Protein AF-A0A959GYU3-F1 (afdb_monomer_lite)

pLDDT: mean 93.16, std 4.88, range [74.94, 98.06]

Secondary structure (DSSP, 8-state):
-TTTTTSS---TT--HHHHHHHTTTSTTHHHHHHHHHHHHHHHHSSS---HHHHHHHHHHHHHHHHHHH-

Foldseek 3Di:
DCVVVVLDPDDPPDDLVNSLVSNVPPPLNVLSVLLNVLVCCCPVVPDHQDPVNCVVNVVSVVVSVVVSVD

Sequence (70 aa):
ELSLRKAIRWKKEKTNRHYLMEMQQSPLAGAFAEATLIFEQAWYGGRQVGESEYRQMEPAFRSLMEKAKG

Structure (mmCIF, N/CA/C/O backbone):
data_AF-A0A959GYU3-F1
#
_entry.id   AF-A0A959GYU3-F1
#
loop_
_atom_site.group_PDB
_atom_site.id
_atom_site.type_symbol
_atom_site.label_atom_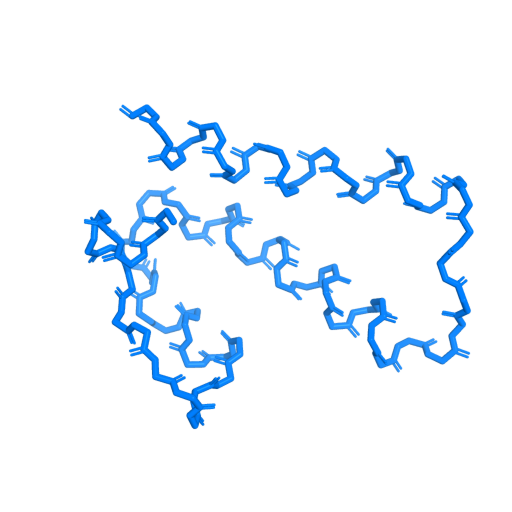id
_atom_site.label_alt_id
_atom_site.label_comp_id
_atom_site.label_asym_id
_atom_site.label_entity_id
_atom_site.label_seq_id
_atom_site.pdbx_PDB_ins_code
_atom_site.Cartn_x
_atom_site.Cartn_y
_atom_site.Cartn_z
_atom_site.occupancy
_atom_site.B_iso_or_equiv
_atom_site.auth_seq_id
_atom_site.auth_comp_id
_atom_site.auth_asym_id
_atom_site.auth_atom_id
_atom_site.pdbx_PDB_model_num
ATOM 1 N N . GLU A 1 1 ? 3.211 -3.242 11.075 1.00 88.88 1 GLU A N 1
ATOM 2 C CA . GLU A 1 1 ? 2.629 -1.921 11.387 1.00 88.88 1 GLU A CA 1
ATOM 3 C C . GLU A 1 1 ? 1.106 -1.863 11.357 1.00 88.88 1 GLU A C 1
ATOM 5 O O . GLU A 1 1 ? 0.508 -1.873 12.422 1.00 88.88 1 GLU A O 1
ATOM 10 N N . LEU A 1 2 ? 0.454 -1.867 10.188 1.00 92.44 2 LEU A N 1
ATOM 11 C CA . LEU A 1 2 ? -0.996 -1.619 10.079 1.00 92.44 2 LEU A CA 1
ATOM 12 C C . LEU A 1 2 ? -1.862 -2.544 10.953 1.00 92.44 2 LEU A C 1
ATOM 14 O O . LEU A 1 2 ? -2.795 -2.085 11.606 1.00 92.44 2 LEU A O 1
ATOM 18 N N . SER A 1 3 ? -1.522 -3.837 11.026 1.00 92.56 3 SER A N 1
ATOM 19 C CA . SER A 1 3 ? -2.234 -4.778 11.904 1.00 92.56 3 SER A CA 1
ATOM 20 C C . SER A 1 3 ? -1.967 -4.534 13.392 1.00 92.56 3 SER A C 1
ATOM 22 O O . SER A 1 3 ? -2.876 -4.711 14.196 1.00 92.56 3 SER A O 1
ATOM 24 N N . LEU A 1 4 ? -0.751 -4.117 13.768 1.00 92.00 4 LEU A N 1
ATOM 25 C CA . LEU A 1 4 ? -0.409 -3.788 15.162 1.00 92.00 4 LEU A CA 1
ATOM 26 C C . LEU A 1 4 ? -1.227 -2.586 15.646 1.00 92.00 4 LEU A C 1
ATOM 28 O O . LEU A 1 4 ? -1.664 -2.541 16.791 1.00 92.00 4 LEU A O 1
ATOM 32 N N . ARG A 1 5 ? -1.505 -1.656 14.730 1.00 88.69 5 ARG A N 1
ATOM 33 C CA . ARG A 1 5 ? -2.318 -0.457 14.962 1.00 88.69 5 ARG A CA 1
ATOM 34 C C . ARG A 1 5 ? -3.810 -0.667 14.736 1.00 88.69 5 ARG A C 1
ATOM 36 O O . ARG A 1 5 ? -4.571 0.292 14.762 1.00 88.69 5 ARG A O 1
ATOM 43 N N . LYS A 1 6 ? -4.237 -1.917 14.523 1.00 90.38 6 LYS A N 1
ATOM 44 C CA . LYS A 1 6 ? -5.637 -2.314 14.296 1.00 90.38 6 LYS A CA 1
ATOM 45 C C . LYS A 1 6 ? -6.297 -1.660 13.071 1.00 90.38 6 LYS A C 1
ATOM 47 O O . LYS A 1 6 ? -7.516 -1.714 12.951 1.00 90.38 6 LYS A O 1
ATOM 52 N N . ALA A 1 7 ? -5.513 -1.097 12.149 1.00 90.69 7 ALA A N 1
ATOM 53 C CA . ALA A 1 7 ? -6.021 -0.536 10.896 1.00 90.69 7 ALA A CA 1
ATOM 54 C C . ALA A 1 7 ? -6.499 -1.637 9.932 1.00 90.69 7 ALA A C 1
ATOM 56 O O . ALA A 1 7 ? -7.432 -1.438 9.165 1.00 90.69 7 ALA A O 1
ATOM 57 N N . ILE A 1 8 ? -5.889 -2.823 10.020 1.00 94.88 8 ILE A N 1
ATOM 58 C CA . ILE A 1 8 ? -6.315 -4.039 9.320 1.00 94.88 8 ILE A CA 1
ATOM 59 C C . ILE A 1 8 ? -6.312 -5.229 10.280 1.00 94.88 8 ILE A C 1
ATOM 61 O O . ILE A 1 8 ? -5.600 -5.229 11.287 1.00 94.88 8 ILE A O 1
ATOM 65 N N . ARG A 1 9 ? -7.038 -6.293 9.932 1.00 96.06 9 ARG A N 1
ATOM 66 C CA . ARG A 1 9 ? -6.903 -7.611 10.570 1.00 96.06 9 ARG A CA 1
ATOM 67 C C . ARG A 1 9 ? -6.202 -8.569 9.621 1.00 96.06 9 ARG A C 1
ATOM 69 O O . ARG A 1 9 ? -6.846 -9.144 8.740 1.00 96.06 9 ARG A O 1
ATOM 76 N N . TRP A 1 10 ? -4.897 -8.749 9.810 1.00 95.69 10 TRP A N 1
ATOM 77 C CA . TRP A 1 10 ? -4.091 -9.616 8.952 1.00 95.69 10 TRP A CA 1
ATOM 78 C C . TRP A 1 10 ? -4.588 -11.072 8.960 1.00 95.69 10 TRP A C 1
ATOM 80 O O . TRP A 1 10 ? -4.899 -11.622 10.018 1.00 95.69 10 TRP A O 1
ATOM 90 N N . LYS A 1 11 ? -4.667 -11.677 7.769 1.00 96.75 11 LYS A N 1
ATOM 91 C CA . LYS A 1 11 ? -4.922 -13.106 7.520 1.00 96.75 11 LYS A CA 1
ATOM 92 C C . LYS A 1 11 ? -4.227 -13.542 6.226 1.00 96.75 11 LYS A C 1
ATOM 94 O O . LYS A 1 11 ? -4.162 -12.757 5.281 1.00 96.75 11 LYS A O 1
ATOM 99 N N . LYS A 1 12 ? -3.761 -14.792 6.153 1.00 95.19 12 LYS A N 1
ATOM 100 C CA . LYS A 1 12 ? -3.029 -15.325 4.989 1.00 95.19 12 LYS A CA 1
ATOM 101 C C . LYS A 1 12 ? -3.887 -15.378 3.718 1.00 95.19 12 LYS A C 1
ATOM 103 O O . LYS A 1 12 ? -3.372 -15.189 2.625 1.00 95.19 12 LYS A O 1
ATOM 108 N N . GLU A 1 13 ? -5.187 -15.609 3.858 1.00 96.81 13 GLU A N 1
ATOM 109 C CA . GLU A 1 13 ? -6.126 -15.808 2.747 1.00 96.81 13 GLU A CA 1
ATOM 110 C C . GLU A 1 13 ? -6.637 -14.483 2.156 1.00 96.81 13 GLU A C 1
ATOM 112 O O . GLU A 1 13 ? -7.342 -14.472 1.147 1.00 96.81 13 GLU A O 1
ATOM 117 N N . LYS A 1 14 ? -6.314 -13.348 2.788 1.00 97.06 14 LYS A N 1
ATOM 118 C CA . LYS A 1 14 ? -6.762 -12.028 2.341 1.00 97.06 14 LYS A CA 1
ATOM 119 C C . LYS A 1 14 ? -5.835 -11.450 1.281 1.00 97.06 14 LYS A C 1
ATOM 121 O O . LYS A 1 14 ? -4.619 -11.428 1.430 1.00 97.06 14 LYS A O 1
ATOM 126 N N . THR A 1 15 ? -6.458 -10.884 0.258 1.00 96.62 15 THR A N 1
ATOM 127 C CA . THR A 1 15 ? -5.806 -10.116 -0.812 1.00 96.62 15 THR A CA 1
ATOM 128 C C . THR A 1 15 ? -5.761 -8.621 -0.490 1.00 96.62 15 THR A C 1
ATOM 130 O O . THR A 1 15 ? -6.474 -8.147 0.398 1.00 96.62 15 THR A O 1
ATOM 133 N N . ASN A 1 16 ? -5.007 -7.847 -1.277 1.00 95.75 16 ASN A N 1
ATOM 134 C CA . ASN A 1 16 ? -4.993 -6.381 -1.196 1.00 95.75 16 ASN A CA 1
ATOM 135 C C . ASN A 1 16 ? -6.400 -5.773 -1.268 1.00 95.75 16 ASN A C 1
ATOM 137 O O . ASN A 1 16 ? -6.718 -4.863 -0.508 1.00 95.75 16 ASN A O 1
ATOM 141 N N . ARG A 1 17 ? -7.291 -6.342 -2.092 1.00 95.81 17 ARG A N 1
ATOM 142 C CA . ARG A 1 17 ? -8.696 -5.918 -2.180 1.00 95.81 17 ARG A CA 1
ATOM 143 C C . ARG A 1 17 ? -9.441 -6.055 -0.851 1.00 95.81 17 ARG A C 1
ATOM 145 O O . ARG A 1 17 ? -10.199 -5.160 -0.494 1.00 95.81 17 ARG A O 1
ATOM 152 N N . HIS A 1 18 ? -9.216 -7.137 -0.107 1.00 98.06 18 HIS A N 1
ATOM 153 C CA . HIS A 1 18 ? -9.831 -7.305 1.211 1.00 98.06 18 HIS A CA 1
ATOM 154 C C . HIS A 1 18 ? -9.348 -6.226 2.183 1.00 98.06 18 HIS A C 1
ATOM 156 O O . HIS A 1 18 ? -10.153 -5.635 2.896 1.00 98.06 18 HIS A O 1
ATOM 162 N N . TYR A 1 19 ? -8.047 -5.936 2.185 1.00 97.56 19 TYR A N 1
ATOM 163 C CA . TYR A 1 19 ? -7.482 -4.909 3.057 1.00 97.56 19 TYR A CA 1
ATOM 164 C C . TYR A 1 19 ? -7.907 -3.492 2.659 1.00 97.56 19 TYR A C 1
ATOM 166 O O . TYR A 1 19 ? -8.126 -2.663 3.535 1.00 97.56 19 TYR A O 1
ATOM 174 N N . LEU A 1 20 ? -8.119 -3.224 1.368 1.00 97.44 20 LEU A N 1
ATOM 175 C CA . LEU A 1 20 ? -8.687 -1.956 0.904 1.00 97.44 20 LEU A CA 1
ATOM 176 C C . LEU A 1 20 ? -10.092 -1.719 1.462 1.00 97.44 20 LEU A C 1
ATOM 178 O O . LEU A 1 20 ? -10.405 -0.599 1.855 1.00 97.44 20 LEU A O 1
ATOM 182 N N . MET A 1 21 ? -10.918 -2.767 1.547 1.00 96.88 21 MET A N 1
ATOM 183 C CA . MET A 1 21 ? -12.250 -2.669 2.154 1.00 96.88 21 MET A CA 1
ATOM 184 C C . MET A 1 21 ? -12.171 -2.377 3.658 1.00 96.88 21 MET A C 1
ATOM 186 O O . MET A 1 21 ? -12.922 -1.543 4.152 1.00 96.88 21 MET A O 1
ATOM 190 N N . GLU A 1 22 ? -11.241 -3.003 4.387 1.00 96.81 22 GLU A N 1
ATOM 191 C CA . GLU A 1 22 ? -11.043 -2.722 5.821 1.00 96.81 22 GLU A CA 1
ATOM 192 C C . GLU A 1 22 ? -10.561 -1.292 6.082 1.00 96.81 22 GLU A C 1
ATOM 194 O O . GLU A 1 22 ? -10.940 -0.676 7.075 1.00 96.81 22 GLU A O 1
ATOM 199 N N . MET A 1 23 ? -9.761 -0.751 5.166 1.00 95.56 23 MET A N 1
ATOM 200 C CA . MET A 1 23 ? -9.158 0.571 5.295 1.00 95.56 23 MET A CA 1
ATOM 201 C C . MET A 1 23 ? -10.088 1.714 4.876 1.00 95.56 23 MET A C 1
ATOM 203 O O . MET A 1 23 ? -9.694 2.860 5.048 1.00 95.56 23 MET A O 1
ATOM 207 N N . GLN A 1 24 ? -11.300 1.457 4.364 1.00 92.44 24 GLN A N 1
ATOM 208 C CA . GLN A 1 24 ? -12.168 2.497 3.777 1.00 92.44 24 GLN A CA 1
ATOM 209 C C . GLN A 1 24 ? -12.440 3.699 4.691 1.00 92.44 24 GLN A C 1
ATOM 211 O O . GLN A 1 24 ? -12.550 4.816 4.200 1.00 92.44 24 GLN A O 1
ATOM 216 N N . GLN A 1 25 ? -12.546 3.478 6.003 1.00 92.06 25 GLN A N 1
ATOM 217 C CA . GLN A 1 25 ? -12.796 4.537 6.993 1.00 92.06 25 GLN A CA 1
ATOM 218 C C . GLN A 1 25 ? -11.513 5.019 7.689 1.00 92.06 25 GLN A C 1
ATOM 220 O O . GLN A 1 25 ? -11.558 5.847 8.595 1.00 92.06 25 GLN A O 1
ATOM 225 N N . SER A 1 26 ? -10.355 4.479 7.305 1.00 92.62 26 SER A N 1
ATOM 226 C CA . SER A 1 26 ? -9.068 4.857 7.875 1.00 92.62 26 SER A CA 1
ATOM 227 C C . SER A 1 26 ? -8.568 6.161 7.249 1.00 92.62 26 SER A C 1
ATOM 229 O O . SER A 1 26 ? -8.635 6.311 6.028 1.00 92.62 26 SER A O 1
ATOM 231 N N . PRO A 1 27 ? -7.931 7.063 8.018 1.00 93.12 27 PRO A N 1
ATOM 232 C CA . PRO A 1 27 ? -7.197 8.191 7.436 1.00 93.12 27 PRO A CA 1
ATOM 233 C C . PRO A 1 27 ? -6.048 7.738 6.512 1.00 93.12 27 PRO A C 1
ATOM 235 O O . PRO A 1 27 ? -5.550 8.514 5.700 1.00 93.12 27 PRO A O 1
ATOM 238 N N . LEU A 1 28 ? -5.635 6.470 6.602 1.00 95.44 28 LEU A N 1
ATOM 239 C CA . LEU A 1 28 ? -4.606 5.868 5.759 1.00 95.44 28 LEU A CA 1
ATOM 240 C C . LEU A 1 28 ? -5.145 5.333 4.421 1.00 95.44 28 LEU A C 1
ATOM 242 O O . LEU A 1 28 ? -4.342 4.883 3.605 1.00 95.44 28 LEU A O 1
ATOM 246 N N . ALA A 1 29 ? -6.464 5.369 4.178 1.00 95.25 29 ALA A N 1
ATOM 247 C CA . ALA A 1 29 ? -7.110 4.739 3.020 1.00 95.25 29 ALA A CA 1
ATOM 248 C C . ALA A 1 29 ? -6.446 5.105 1.685 1.00 95.25 29 ALA A C 1
ATOM 250 O O . ALA A 1 29 ? -6.117 4.220 0.898 1.00 95.25 29 ALA A O 1
ATOM 251 N N . GLY A 1 30 ? -6.196 6.398 1.454 1.00 96.56 30 GLY A N 1
ATOM 252 C CA . GLY A 1 30 ? -5.591 6.884 0.210 1.00 96.56 30 GLY A CA 1
ATOM 253 C C . GLY A 1 30 ? -4.158 6.387 0.007 1.00 96.56 30 GLY A C 1
ATOM 254 O O . GLY A 1 30 ? -3.845 5.829 -1.039 1.00 96.56 30 GLY A O 1
ATOM 255 N N . ALA A 1 31 ? -3.308 6.511 1.031 1.00 96.62 31 ALA A N 1
ATOM 256 C CA . ALA A 1 31 ? -1.917 6.050 0.958 1.00 96.62 31 ALA A CA 1
ATOM 257 C C . ALA A 1 31 ? -1.824 4.521 0.813 1.00 96.62 31 ALA A C 1
ATOM 259 O O . ALA A 1 31 ? -0.946 3.998 0.131 1.00 96.62 31 ALA A O 1
ATOM 260 N N . PHE A 1 32 ? -2.753 3.790 1.433 1.00 97.50 32 PHE A N 1
ATOM 261 C CA . PHE A 1 32 ? -2.834 2.341 1.298 1.00 97.50 32 PHE A CA 1
ATOM 262 C C . PHE A 1 32 ? -3.306 1.915 -0.102 1.00 97.50 32 PHE A C 1
ATOM 264 O O . PHE A 1 32 ? -2.762 0.970 -0.675 1.00 97.50 32 PHE A O 1
ATOM 271 N N . ALA A 1 33 ? -4.278 2.626 -0.681 1.00 97.25 33 ALA A N 1
ATOM 272 C CA . ALA A 1 33 ? -4.739 2.408 -2.053 1.00 97.25 33 ALA A CA 1
ATOM 273 C C . ALA A 1 33 ? -3.631 2.643 -3.086 1.00 97.25 33 ALA A C 1
ATOM 275 O O . ALA A 1 33 ? -3.450 1.832 -3.990 1.00 97.25 33 ALA A O 1
ATOM 276 N N . GLU A 1 34 ? -2.842 3.700 -2.915 1.00 97.25 34 GLU A N 1
ATOM 277 C CA . GLU A 1 34 ? -1.696 3.983 -3.779 1.00 97.25 34 GLU A CA 1
ATOM 278 C C . GLU A 1 34 ? -0.633 2.875 -3.701 1.00 97.25 34 GLU A C 1
ATOM 280 O O . GLU A 1 34 ? -0.244 2.311 -4.724 1.00 97.25 34 GLU A O 1
ATOM 285 N N . ALA A 1 35 ? -0.222 2.489 -2.489 1.00 96.69 35 ALA A N 1
ATOM 286 C CA . ALA A 1 35 ? 0.773 1.435 -2.293 1.00 96.69 35 ALA A CA 1
ATOM 287 C C . ALA A 1 35 ? 0.312 0.075 -2.848 1.00 96.69 35 ALA A C 1
ATOM 289 O O . ALA A 1 35 ? 1.101 -0.66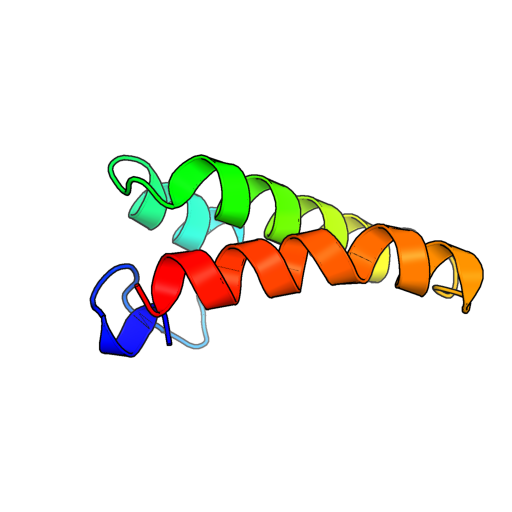5 -3.437 1.00 96.69 35 ALA A O 1
ATOM 290 N N . THR A 1 36 ? -0.972 -0.261 -2.686 1.00 96.06 36 THR A N 1
ATOM 291 C CA . THR A 1 36 ? -1.529 -1.502 -3.244 1.00 96.06 36 THR A CA 1
ATOM 292 C C . THR A 1 36 ? -1.597 -1.460 -4.766 1.00 96.06 36 THR A C 1
ATOM 294 O O . THR A 1 36 ? -1.219 -2.445 -5.388 1.00 96.06 36 THR A O 1
ATOM 297 N N . LEU A 1 37 ? -1.971 -0.337 -5.387 1.00 94.25 37 LEU A N 1
ATOM 298 C CA . LEU A 1 37 ? -1.938 -0.199 -6.847 1.00 94.25 37 LEU A CA 1
ATOM 299 C C . LEU A 1 37 ? -0.525 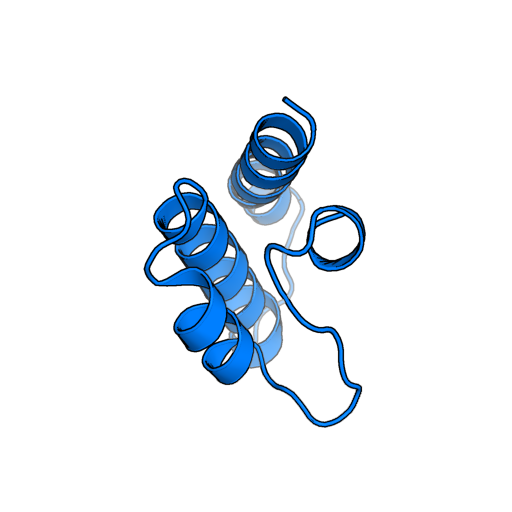-0.408 -7.410 1.00 94.25 37 LEU A C 1
ATOM 301 O O . LEU A 1 37 ? -0.356 -1.149 -8.377 1.00 94.25 37 LEU A O 1
ATOM 305 N N . ILE A 1 38 ? 0.484 0.201 -6.784 1.00 94.31 38 ILE A N 1
ATOM 306 C CA . ILE A 1 38 ? 1.887 0.020 -7.174 1.00 94.31 38 ILE A CA 1
ATOM 307 C C . ILE A 1 38 ? 2.302 -1.448 -7.038 1.00 94.31 38 ILE A C 1
ATOM 309 O O . ILE A 1 38 ? 2.955 -1.986 -7.931 1.00 94.31 38 ILE A O 1
ATOM 313 N N . PHE A 1 39 ? 1.898 -2.122 -5.956 1.00 93.81 39 PHE A N 1
ATOM 314 C CA . PHE A 1 39 ? 2.161 -3.550 -5.784 1.00 93.81 39 PHE A CA 1
ATOM 315 C C . PHE A 1 39 ? 1.534 -4.385 -6.908 1.00 93.81 39 PHE A C 1
ATOM 317 O O . PHE A 1 39 ? 2.218 -5.225 -7.486 1.00 93.81 39 PHE A O 1
ATOM 324 N N . GLU A 1 40 ? 0.265 -4.146 -7.252 1.00 92.38 40 GLU A N 1
ATOM 325 C CA . GLU A 1 40 ? -0.401 -4.861 -8.348 1.00 92.38 40 GLU A CA 1
ATOM 326 C C . GLU A 1 40 ? 0.333 -4.635 -9.682 1.00 92.38 40 GLU A C 1
ATOM 328 O O . GLU A 1 40 ? 0.550 -5.580 -10.439 1.00 92.38 40 GLU A O 1
ATOM 333 N N . GLN A 1 41 ? 0.780 -3.403 -9.953 1.00 90.31 41 GLN A N 1
ATOM 334 C CA . GLN A 1 41 ? 1.561 -3.074 -11.149 1.00 90.31 41 GLN A CA 1
ATOM 335 C C . GLN A 1 41 ? 2.930 -3.763 -11.164 1.00 90.31 41 GLN A C 1
ATOM 337 O O . GLN A 1 41 ? 3.337 -4.279 -12.200 1.00 90.31 41 GLN A O 1
ATOM 342 N N . ALA A 1 42 ? 3.636 -3.804 -10.037 1.00 90.75 42 ALA A N 1
ATOM 343 C CA . ALA A 1 42 ? 4.937 -4.459 -9.938 1.00 90.75 42 ALA A CA 1
ATOM 344 C C . ALA A 1 42 ? 4.829 -5.989 -10.049 1.00 90.75 42 ALA A C 1
ATOM 346 O O . ALA A 1 42 ? 5.694 -6.631 -10.640 1.00 90.75 42 ALA A O 1
ATOM 347 N N . TRP A 1 43 ? 3.767 -6.577 -9.491 1.00 88.06 43 TRP A N 1
ATOM 348 C CA . TRP A 1 43 ? 3.591 -8.028 -9.417 1.00 88.06 43 TRP A CA 1
ATOM 349 C C . TRP A 1 43 ? 2.960 -8.623 -10.681 1.00 88.06 43 TRP A C 1
ATOM 351 O O . TRP A 1 43 ? 3.376 -9.685 -11.141 1.00 88.06 43 TRP A O 1
ATOM 361 N N . TYR A 1 44 ? 1.974 -7.936 -11.265 1.00 86.69 44 TYR A N 1
ATOM 362 C CA . TYR A 1 44 ? 1.227 -8.411 -12.435 1.00 86.69 44 TYR A CA 1
ATOM 363 C C . TYR A 1 44 ? 1.544 -7.648 -13.727 1.00 86.69 44 TYR A C 1
ATOM 365 O O . TYR A 1 44 ? 1.083 -8.044 -14.795 1.00 86.69 44 TYR A O 1
ATOM 373 N N . GLY A 1 45 ? 2.345 -6.578 -13.679 1.00 77.06 45 GLY A N 1
ATOM 374 C CA . GLY A 1 45 ? 2.634 -5.724 -14.839 1.00 77.06 45 GLY A CA 1
ATOM 375 C C . GLY A 1 45 ? 3.559 -6.329 -15.897 1.00 77.06 45 GLY A C 1
ATOM 376 O O . GLY A 1 45 ? 3.874 -5.653 -16.87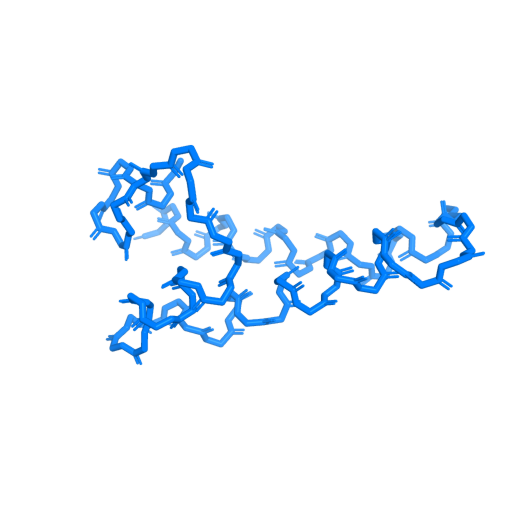6 1.00 77.06 45 GLY A O 1
ATOM 377 N N . GLY A 1 46 ? 4.013 -7.574 -15.715 1.00 74.94 46 GLY A N 1
ATOM 378 C CA . GLY A 1 46 ? 4.744 -8.347 -16.727 1.00 74.94 46 GLY A CA 1
ATOM 379 C C . GLY A 1 46 ? 6.124 -7.800 -17.109 1.00 74.94 46 GLY A C 1
ATOM 380 O O . GLY A 1 46 ? 6.737 -8.300 -18.049 1.00 74.94 46 GLY A O 1
ATOM 381 N N . ARG A 1 47 ? 6.626 -6.781 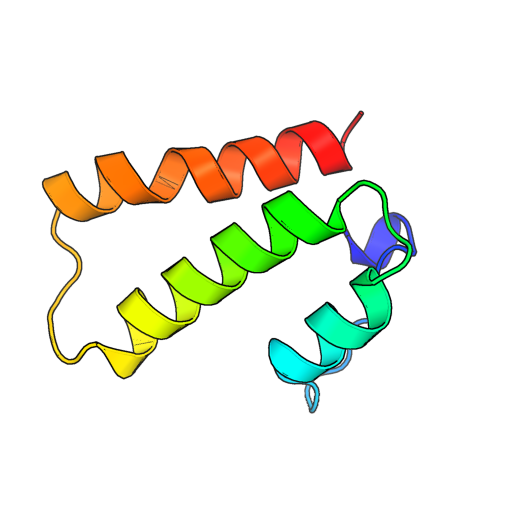-16.403 1.00 79.12 47 ARG A N 1
ATOM 382 C CA . ARG A 1 47 ? 7.944 -6.169 -16.607 1.00 79.12 47 ARG A CA 1
ATOM 383 C C . ARG A 1 47 ? 8.688 -6.110 -15.279 1.00 79.12 47 ARG A C 1
ATOM 385 O O . ARG A 1 47 ? 8.074 -5.880 -14.242 1.00 79.12 47 ARG A O 1
ATOM 392 N N . GLN A 1 48 ? 10.004 -6.314 -15.316 1.00 82.81 48 GLN A N 1
ATOM 393 C CA . GLN A 1 48 ? 10.841 -6.111 -14.135 1.00 82.81 48 GLN A CA 1
ATOM 394 C C . GLN A 1 48 ? 10.812 -4.639 -13.717 1.00 82.81 48 GLN A C 1
ATOM 396 O O . GLN A 1 48 ? 10.922 -3.747 -14.555 1.00 82.81 48 GLN A O 1
ATOM 401 N N . VAL A 1 49 ? 10.688 -4.407 -12.411 1.00 89.69 49 VAL A N 1
ATOM 402 C CA . VAL A 1 49 ? 10.856 -3.082 -11.811 1.00 89.69 49 VAL A CA 1
ATOM 403 C C . VAL A 1 49 ? 12.352 -2.780 -11.775 1.00 89.69 49 VAL A C 1
ATOM 405 O O . VAL A 1 49 ? 13.097 -3.428 -11.038 1.00 89.69 49 VAL A O 1
ATOM 408 N N . GLY A 1 50 ? 12.796 -1.837 -12.604 1.00 93.06 50 GLY A N 1
ATOM 409 C CA . GLY A 1 50 ? 14.165 -1.343 -12.605 1.00 93.06 50 GLY A CA 1
ATOM 410 C C . GLY A 1 50 ? 14.402 -0.313 -11.502 1.00 93.06 50 GLY A C 1
ATOM 411 O O . GLY A 1 50 ? 13.507 0.057 -10.740 1.00 93.06 50 GLY A O 1
ATOM 412 N N . GLU A 1 51 ? 15.638 0.174 -11.408 1.00 95.00 51 GLU A N 1
ATOM 413 C CA . GLU A 1 51 ? 16.022 1.141 -10.377 1.00 95.00 51 GLU A CA 1
ATOM 414 C C . GLU A 1 51 ? 15.237 2.459 -10.485 1.00 95.00 51 GLU A C 1
ATOM 416 O O . GLU A 1 51 ? 14.846 3.034 -9.468 1.00 95.00 51 GLU A O 1
ATOM 421 N N . SER A 1 52 ? 14.985 2.938 -11.706 1.00 93.81 52 SER A N 1
ATOM 422 C CA . SER A 1 52 ? 14.262 4.195 -11.925 1.00 93.81 52 SER A CA 1
ATOM 423 C C . SER A 1 52 ? 12.793 4.072 -11.523 1.00 93.81 52 SER A C 1
ATOM 425 O O . SER A 1 52 ? 12.273 4.950 -10.834 1.00 93.81 52 SER A O 1
ATOM 427 N N . GLU A 1 53 ? 12.134 2.964 -11.878 1.00 92.56 53 GLU A N 1
ATOM 428 C CA . GLU A 1 53 ? 10.766 2.679 -11.440 1.00 92.56 53 GLU A CA 1
ATOM 429 C C . GLU A 1 53 ? 10.703 2.514 -9.922 1.00 92.56 53 GLU A C 1
ATOM 431 O O . GLU A 1 53 ? 9.842 3.107 -9.276 1.00 92.56 53 GLU A O 1
ATOM 436 N N . TYR A 1 54 ? 11.655 1.789 -9.328 1.00 94.19 54 TYR A N 1
ATOM 437 C CA . TYR A 1 54 ? 11.730 1.639 -7.878 1.00 94.19 54 TYR A CA 1
ATOM 438 C C . TYR A 1 54 ? 11.838 2.994 -7.170 1.00 94.19 54 TYR A C 1
ATOM 440 O O . TYR A 1 54 ? 11.086 3.253 -6.233 1.00 94.19 54 TYR A O 1
ATOM 448 N N . ARG A 1 55 ? 12.722 3.888 -7.634 1.00 96.19 55 ARG A N 1
ATOM 449 C CA . ARG A 1 55 ? 12.880 5.235 -7.055 1.00 96.19 55 ARG A CA 1
ATOM 450 C C . ARG A 1 55 ? 11.605 6.079 -7.151 1.00 96.19 55 ARG A C 1
ATOM 452 O O . ARG A 1 55 ? 11.404 6.949 -6.310 1.00 96.19 55 ARG A O 1
ATOM 459 N N . GLN A 1 56 ? 10.751 5.827 -8.142 1.00 93.75 56 GLN A N 1
ATOM 460 C CA . GLN A 1 56 ? 9.446 6.485 -8.270 1.00 93.75 56 GLN A CA 1
ATOM 461 C C . GLN A 1 56 ? 8.379 5.851 -7.363 1.00 93.75 56 GLN A C 1
ATOM 463 O O . GLN A 1 56 ? 7.503 6.551 -6.864 1.00 93.75 56 GLN A O 1
ATOM 468 N N . MET A 1 57 ? 8.457 4.539 -7.130 1.00 94.69 57 MET A N 1
ATOM 469 C CA . MET A 1 57 ? 7.468 3.754 -6.381 1.00 94.69 57 MET A CA 1
ATOM 470 C C . MET A 1 57 ? 7.693 3.758 -4.860 1.00 94.69 57 MET A C 1
ATOM 472 O O . MET A 1 57 ? 6.738 3.830 -4.085 1.00 94.69 57 MET A O 1
ATOM 476 N N . GLU A 1 58 ? 8.947 3.674 -4.413 1.00 95.81 58 GLU A N 1
ATOM 477 C CA . GLU A 1 58 ? 9.339 3.573 -2.999 1.00 95.81 58 GLU A CA 1
ATOM 478 C C . GLU A 1 58 ? 8.766 4.682 -2.094 1.00 95.81 58 GLU A C 1
ATOM 480 O O . GLU A 1 58 ? 8.303 4.351 -0.991 1.00 95.81 58 GLU A O 1
ATOM 485 N N . PRO A 1 59 ? 8.686 5.958 -2.529 1.00 97.31 59 PRO A N 1
ATOM 486 C CA . PRO A 1 59 ? 8.152 7.029 -1.693 1.00 97.31 59 PRO A CA 1
ATOM 487 C C . PRO A 1 59 ? 6.711 6.797 -1.221 1.00 97.31 59 PRO A C 1
ATOM 489 O O . PRO A 1 59 ? 6.373 7.181 -0.099 1.00 97.31 59 PRO A O 1
ATOM 492 N N . ALA A 1 60 ? 5.866 6.134 -2.019 1.00 96.75 60 ALA A N 1
ATOM 493 C CA . ALA A 1 60 ? 4.483 5.838 -1.641 1.00 96.75 60 ALA A CA 1
ATOM 494 C C . ALA A 1 60 ? 4.415 4.857 -0.456 1.00 96.75 60 ALA A C 1
ATOM 496 O O . ALA A 1 60 ? 3.689 5.085 0.517 1.00 96.75 60 ALA A O 1
ATOM 497 N N . PHE A 1 61 ? 5.239 3.804 -0.480 1.00 96.31 61 PHE A N 1
ATOM 498 C CA . PHE A 1 61 ? 5.345 2.852 0.630 1.00 96.31 61 PHE A CA 1
ATOM 499 C C . PHE A 1 61 ? 5.912 3.512 1.885 1.00 96.31 61 PHE A C 1
ATOM 501 O O . PHE A 1 61 ? 5.398 3.297 2.987 1.00 96.31 61 PHE A O 1
ATOM 508 N N . ARG A 1 62 ? 6.941 4.354 1.730 1.00 95.88 62 ARG A N 1
ATOM 509 C CA . ARG A 1 62 ? 7.517 5.112 2.846 1.00 95.88 62 ARG A CA 1
ATOM 510 C C . ARG A 1 62 ? 6.482 6.044 3.473 1.00 95.88 62 ARG A C 1
ATOM 512 O O . ARG A 1 62 ? 6.319 6.029 4.689 1.00 95.88 62 ARG A O 1
ATOM 519 N N . SER A 1 63 ? 5.735 6.790 2.658 1.00 95.44 63 SER A N 1
ATOM 520 C CA . SER A 1 63 ? 4.668 7.684 3.123 1.00 95.44 63 SER A CA 1
ATOM 521 C C . SER A 1 63 ? 3.601 6.935 3.921 1.00 95.44 63 SER A C 1
ATOM 523 O O . SER A 1 63 ? 3.224 7.370 5.009 1.00 95.44 63 SER A O 1
ATOM 525 N N . LEU A 1 64 ? 3.154 5.772 3.431 1.00 96.62 64 LEU A N 1
ATOM 526 C CA . LEU A 1 64 ? 2.220 4.913 4.159 1.00 96.62 64 LEU A CA 1
ATOM 527 C C . LEU A 1 64 ? 2.779 4.496 5.526 1.00 96.62 64 LEU A C 1
ATOM 529 O O . LEU A 1 64 ? 2.059 4.560 6.521 1.00 96.62 64 LEU A O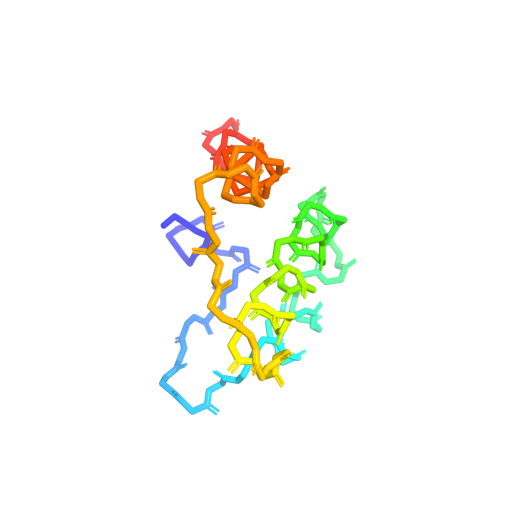 1
ATOM 533 N N . MET A 1 65 ? 4.046 4.083 5.589 1.00 94.94 65 MET A N 1
ATOM 534 C CA . MET A 1 65 ? 4.675 3.641 6.837 1.00 94.94 65 MET A CA 1
ATOM 535 C C . MET A 1 65 ? 4.852 4.777 7.841 1.00 94.94 65 MET A C 1
ATOM 537 O O . MET A 1 65 ? 4.597 4.572 9.023 1.00 94.94 65 MET A O 1
ATOM 541 N N . GLU A 1 66 ? 5.243 5.968 7.396 1.00 94.38 66 GLU A N 1
ATOM 542 C CA . GLU A 1 66 ? 5.379 7.129 8.280 1.00 94.38 66 GLU A CA 1
ATOM 543 C C . GLU A 1 66 ? 4.020 7.590 8.815 1.00 94.38 66 GLU A C 1
ATOM 545 O O . GLU A 1 66 ? 3.864 7.763 10.022 1.00 94.38 66 GLU A O 1
ATOM 550 N N . LYS A 1 67 ? 2.993 7.667 7.958 1.00 93.25 67 LYS A N 1
ATOM 551 C CA . LYS A 1 67 ? 1.618 7.969 8.391 1.00 93.25 67 LYS A CA 1
ATOM 552 C C . LYS A 1 67 ? 1.043 6.901 9.311 1.00 93.25 67 LYS A C 1
ATOM 554 O O . LYS A 1 67 ? 0.220 7.211 10.160 1.00 93.25 67 LYS A O 1
ATOM 559 N N . ALA A 1 68 ? 1.430 5.641 9.116 1.00 92.00 68 ALA A N 1
ATOM 560 C CA . ALA A 1 68 ? 1.021 4.576 10.010 1.00 92.00 68 ALA A CA 1
ATOM 561 C C . ALA A 1 68 ? 1.700 4.718 11.371 1.00 92.00 68 ALA A C 1
ATOM 563 O O . ALA A 1 68 ? 1.061 4.386 12.355 1.00 92.00 68 ALA A O 1
ATOM 564 N N . LYS A 1 69 ? 2.959 5.178 11.436 1.00 89.31 69 LYS A N 1
ATOM 565 C CA . LYS A 1 69 ? 3.729 5.308 12.682 1.00 89.31 69 LYS A CA 1
ATOM 566 C C . LYS A 1 69 ? 3.327 6.503 13.549 1.00 89.31 69 LYS A C 1
ATOM 568 O O . LYS A 1 69 ? 3.391 6.369 14.777 1.00 89.31 69 LYS A O 1
ATOM 573 N N . GLY A 1 70 ? 2.980 7.623 12.913 1.00 78.44 70 GLY A N 1
ATOM 574 C CA . GLY A 1 70 ? 2.401 8.807 13.562 1.00 78.44 70 GLY A CA 1
ATOM 575 C C . GLY A 1 70 ? 1.060 8.514 14.218 1.00 78.44 70 GLY A C 1
ATOM 576 O O . GLY A 1 70 ? 0.725 9.263 15.155 1.00 78.44 70 GLY A O 1
#

Radius of gyration: 12.64 Å; chains: 1; bounding box: 29×25×32 Å